Protein AF-J3FZL2-F1 (afdb_monomer_lite)

pLDDT: mean 83.11, std 16.17, range [45.69, 97.81]

Secondary structure (DSSP, 8-state):
-HHHHHHHHHHHHHHHHHHHHHHHHHHHHHHHHHHHHGGGEEEEEETTEEEEEE----------------PPPPPB-TTS-B---GGGS--BSBSB-TTT--BEEEEEEEEE-SSS-EEEEEEEEGGGTT-B-SSSBTEEETT--EEEEETTEEEEE-TT--EEEEEPP-SSS--

Foldseek 3Di:
DPPVVVVVVVVVVVVVVVVVVVVVVVVVVVVVVVVVQQVPFPFDDDPNDTDGDRDDPDPDDDDPDDDDPPPFDAWAALVRDRDDPLVPFDDDPAQAGPVPRWRWDKDFPDWDDDPDIDTWMKIATPSQQVPDQPPHGRIFIQPSWDWDDDPQWIWTQGRSRITTIDGHADPVRHD

Radius of gyration: 35.24 Å; chains: 1; bounding box: 88×49×79 Å

Sequence (175 aa):
MARHGAQLLDVVLGFVKAIFGLVSQFIGYVDRYKTVAARGVAAGLKKGRMQLRWNAKRNTTLKPNEHHDDAPQQAKNPNGDSVDTVERTATHNCPVSMVTGEELLTLTDGRLDGILPFDFTRLYRTSAVELDSGLGFGWSHSLSQRLELDGEQVIWVDHENRRTPFPRPTAARPV

Structure (mmCIF, N/CA/C/O backbone):
data_AF-J3FZL2-F1
#
_entry.id   AF-J3FZL2-F1
#
loop_
_atom_site.group_PDB
_atom_site.id
_atom_site.type_symbol
_atom_site.label_atom_id
_atom_site.label_alt_id
_atom_site.label_comp_id
_atom_site.label_asym_id
_atom_site.label_entity_id
_atom_site.label_seq_id
_atom_site.pdbx_PDB_ins_code
_atom_site.Cartn_x
_atom_site.Cartn_y
_atom_site.Cartn_z
_atom_site.occupancy
_atom_site.B_iso_or_equiv
_atom_site.auth_seq_id
_atom_site.auth_comp_id
_atom_site.auth_asym_id
_atom_site.auth_atom_id
_atom_site.pdbx_PDB_model_num
ATOM 1 N N . MET A 1 1 ? -58.210 -30.591 -61.476 1.00 50.56 1 MET A N 1
ATOM 2 C CA . MET A 1 1 ? -58.431 -29.292 -60.798 1.00 50.56 1 MET A CA 1
ATOM 3 C C . MET A 1 1 ? -58.989 -29.401 -59.367 1.00 50.56 1 MET A C 1
ATOM 5 O O . MET A 1 1 ? -58.622 -28.571 -58.554 1.00 50.56 1 MET A O 1
ATOM 9 N N . ALA A 1 2 ? -59.787 -30.418 -58.998 1.00 59.16 2 ALA A N 1
ATOM 10 C CA . ALA A 1 2 ? -60.431 -30.494 -57.668 1.00 59.16 2 ALA A CA 1
ATOM 11 C C . ALA A 1 2 ? -59.503 -30.799 -56.461 1.00 59.16 2 ALA A C 1
ATOM 13 O O . ALA A 1 2 ? -59.773 -30.363 -55.347 1.00 59.16 2 ALA A O 1
ATOM 14 N N . ARG A 1 3 ? -58.389 -31.520 -56.664 1.00 60.00 3 ARG A N 1
ATOM 15 C CA . ARG A 1 3 ? -57.519 -32.002 -55.568 1.00 60.00 3 ARG A CA 1
ATOM 16 C C . ARG A 1 3 ? -56.652 -30.909 -54.920 1.00 60.00 3 ARG A C 1
ATOM 18 O O . ARG A 1 3 ? -56.407 -30.970 -53.723 1.00 60.00 3 ARG A O 1
ATOM 25 N N . HIS A 1 4 ? -56.248 -29.894 -55.688 1.00 62.00 4 HIS A N 1
ATOM 26 C CA . HIS A 1 4 ? -55.438 -28.774 -55.186 1.00 62.00 4 HIS A CA 1
ATOM 27 C C . HIS A 1 4 ? -56.281 -27.740 -54.414 1.00 62.00 4 HIS A C 1
ATOM 29 O O . HIS A 1 4 ? -55.782 -27.123 -53.480 1.00 62.00 4 HIS A O 1
ATOM 35 N N . GLY A 1 5 ? -57.571 -27.586 -54.749 1.00 67.25 5 GLY A N 1
ATOM 36 C CA . GLY A 1 5 ? -58.483 -26.676 -54.040 1.00 67.25 5 GLY A CA 1
ATOM 37 C C . GLY A 1 5 ? -58.835 -27.150 -52.626 1.00 67.25 5 GLY A C 1
ATOM 38 O O . GLY A 1 5 ? -58.869 -26.346 -51.699 1.00 67.25 5 GLY A O 1
ATOM 39 N N . ALA A 1 6 ? -59.014 -28.462 -52.439 1.00 72.19 6 ALA A N 1
ATOM 40 C CA . ALA A 1 6 ? -59.254 -29.046 -51.118 1.00 72.19 6 ALA A CA 1
ATOM 41 C C . ALA A 1 6 ? -58.038 -28.901 -50.184 1.00 72.19 6 ALA A C 1
ATOM 43 O O . ALA A 1 6 ? -58.201 -28.599 -49.007 1.00 72.19 6 ALA A O 1
ATOM 44 N N . GLN A 1 7 ? -56.819 -29.050 -50.716 1.00 74.62 7 GLN A N 1
ATOM 45 C CA . GLN A 1 7 ? -55.582 -28.871 -49.947 1.00 74.62 7 GLN A CA 1
ATOM 46 C C . GLN A 1 7 ? -55.351 -27.406 -49.548 1.00 74.62 7 GLN A C 1
ATOM 48 O O . GLN A 1 7 ? -54.949 -27.136 -48.422 1.00 74.62 7 GLN A O 1
ATOM 53 N N . LEU A 1 8 ? -55.652 -26.452 -50.436 1.00 80.56 8 LEU A N 1
ATOM 54 C CA . LEU A 1 8 ? -55.554 -25.020 -50.128 1.00 80.56 8 LEU A CA 1
ATOM 55 C C . LEU A 1 8 ? -56.523 -24.594 -49.018 1.00 80.56 8 LEU A C 1
ATOM 57 O O . LEU A 1 8 ? -56.136 -23.842 -48.127 1.00 80.56 8 LEU A O 1
ATOM 61 N N . LEU A 1 9 ? -57.762 -25.091 -49.045 1.00 83.31 9 LEU A N 1
ATOM 62 C CA . LEU A 1 9 ? -58.750 -24.793 -48.006 1.00 83.31 9 LEU A CA 1
ATOM 63 C C . LEU A 1 9 ? -58.338 -25.356 -46.643 1.00 83.31 9 LEU A C 1
ATOM 65 O O . LEU A 1 9 ? -58.471 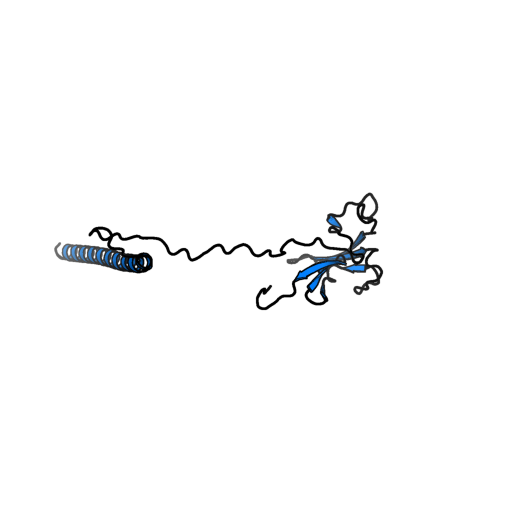-24.656 -45.642 1.00 83.31 9 LEU A O 1
ATOM 69 N N . ASP A 1 10 ? -57.794 -26.572 -46.608 1.00 85.38 10 ASP A N 1
ATOM 70 C CA . ASP A 1 10 ? -57.326 -27.202 -45.370 1.00 85.38 10 ASP A CA 1
ATOM 71 C C . ASP A 1 10 ? -56.142 -26.440 -44.749 1.00 85.38 10 ASP A C 1
ATOM 73 O O . ASP A 1 10 ? -56.129 -26.159 -43.549 1.00 85.38 10 ASP A O 1
ATOM 77 N N . VAL A 1 11 ? -55.198 -25.979 -45.579 1.00 88.06 11 VAL A N 1
ATOM 78 C CA . VAL A 1 11 ? -54.071 -25.140 -45.135 1.00 88.06 11 VAL A CA 1
ATOM 79 C C . VAL A 1 11 ? -54.555 -23.805 -44.562 1.00 88.06 11 VAL A C 1
ATOM 81 O O . VAL A 1 11 ? -54.092 -23.382 -43.500 1.00 88.06 11 VAL A O 1
ATOM 84 N N . VAL A 1 12 ? -55.512 -23.146 -45.222 1.00 89.56 12 VAL A N 1
ATOM 85 C CA . VAL A 1 12 ? -56.071 -21.869 -44.747 1.00 89.56 12 VAL A CA 1
ATOM 86 C C . VAL A 1 12 ? -56.833 -22.055 -43.431 1.00 89.56 12 VAL A C 1
ATOM 88 O O . VAL A 1 12 ? -56.660 -21.263 -42.504 1.00 89.56 12 VAL A O 1
ATOM 91 N N . LEU A 1 13 ? -57.620 -23.125 -43.298 1.00 90.31 13 LEU A N 1
ATOM 92 C CA . LEU A 1 13 ? -58.310 -23.465 -42.049 1.00 90.31 13 LEU A CA 1
ATOM 93 C C . LEU A 1 13 ? -57.329 -23.767 -40.911 1.00 90.31 13 LEU A C 1
ATOM 95 O O . LEU A 1 13 ? -57.524 -23.287 -39.790 1.00 90.31 13 LEU A O 1
ATOM 99 N N . GLY A 1 14 ? -56.252 -24.504 -41.193 1.00 90.62 14 GLY A N 1
ATOM 100 C CA . GLY A 1 14 ? -55.183 -24.775 -40.234 1.00 90.62 14 GLY A CA 1
ATOM 101 C C . GLY A 1 14 ? -54.500 -23.497 -39.743 1.00 90.62 14 GLY A C 1
ATOM 102 O O . GLY A 1 14 ? -54.299 -23.323 -38.540 1.00 90.62 14 GLY A O 1
ATOM 103 N N . PHE A 1 15 ? -54.223 -22.562 -40.653 1.00 91.12 15 PHE A N 1
ATOM 104 C CA . PHE A 1 15 ? -53.617 -21.273 -40.324 1.00 91.12 15 PHE A CA 1
ATOM 105 C C . PHE A 1 15 ? -54.518 -20.404 -39.436 1.00 91.12 15 PHE A C 1
ATOM 107 O O . PHE A 1 15 ? -54.072 -19.898 -38.405 1.00 91.12 15 PHE A O 1
ATOM 114 N N . VAL A 1 16 ? -55.807 -20.282 -39.773 1.00 92.44 16 VAL A N 1
ATOM 115 C CA . VAL A 1 16 ? -56.771 -19.521 -38.956 1.00 92.44 16 VAL A CA 1
ATOM 116 C C . VAL A 1 16 ? -56.900 -20.130 -37.558 1.00 92.44 16 VAL A C 1
ATOM 118 O O . VAL A 1 16 ? -56.914 -19.405 -36.562 1.00 92.44 16 VAL A O 1
ATOM 121 N N . LYS A 1 17 ? -56.920 -21.464 -37.460 1.00 92.00 17 LYS A N 1
ATOM 122 C CA . LYS A 1 17 ? -56.976 -22.174 -36.176 1.00 92.00 17 LYS A CA 1
ATOM 123 C C . LYS A 1 17 ? -55.720 -21.934 -35.331 1.00 92.00 17 LYS A C 1
ATOM 125 O O . LYS A 1 17 ? -55.835 -21.753 -34.119 1.00 92.00 17 LYS A O 1
ATOM 130 N N . ALA A 1 18 ? -54.546 -21.867 -35.960 1.00 92.06 18 ALA A N 1
ATOM 131 C CA . ALA A 1 18 ? -53.291 -21.541 -35.287 1.00 92.06 18 ALA A CA 1
ATOM 132 C C . ALA A 1 18 ? -53.279 -20.099 -34.747 1.00 92.06 18 ALA A C 1
ATOM 134 O O . ALA A 1 18 ? -52.916 -19.889 -33.588 1.00 92.06 18 ALA A O 1
ATOM 135 N N . ILE A 1 19 ? -53.751 -19.120 -35.530 1.00 92.56 19 ILE A N 1
ATOM 136 C CA . ILE A 1 19 ? -53.893 -17.726 -35.071 1.00 92.56 19 ILE A CA 1
ATOM 137 C C . ILE A 1 19 ? -54.827 -17.651 -33.862 1.00 92.56 19 ILE A C 1
ATOM 139 O O . ILE A 1 19 ? -54.492 -17.026 -32.856 1.00 92.56 19 ILE A O 1
ATOM 143 N N . PHE A 1 20 ? -55.982 -18.314 -33.929 1.00 93.25 20 PHE A N 1
ATOM 144 C CA . PHE A 1 20 ? -56.949 -18.298 -32.832 1.00 93.25 20 PHE A CA 1
ATOM 145 C C . PHE A 1 20 ? -56.390 -18.959 -31.561 1.00 93.25 20 PHE A C 1
ATOM 147 O O . PHE A 1 20 ? -56.614 -18.475 -30.448 1.00 93.25 20 PHE A O 1
ATOM 154 N N . GLY A 1 21 ? -55.594 -20.021 -31.718 1.00 93.44 21 GLY A N 1
ATOM 155 C CA . GLY A 1 21 ? -54.849 -20.639 -30.621 1.00 93.44 21 GLY A CA 1
ATOM 156 C C . GLY A 1 21 ? -53.878 -19.661 -29.955 1.00 93.44 21 GLY A C 1
ATOM 157 O O . GLY A 1 21 ? -53.872 -19.523 -28.735 1.00 93.44 21 GLY A O 1
ATOM 158 N N . LEU A 1 22 ? -53.122 -18.904 -30.748 1.00 88.38 22 LEU A N 1
ATOM 159 C CA . LEU A 1 22 ? -52.130 -17.959 -30.235 1.00 88.38 22 LEU A CA 1
ATOM 160 C C . LEU A 1 22 ? -52.781 -16.763 -29.520 1.00 88.38 22 LEU A C 1
ATOM 162 O O . LEU A 1 22 ? -52.351 -16.370 -28.435 1.00 88.38 22 LEU A O 1
ATOM 166 N N . VAL A 1 23 ? -53.877 -16.234 -30.075 1.00 90.12 23 VAL A N 1
ATOM 167 C CA . VAL A 1 23 ? -54.654 -15.148 -29.456 1.00 90.12 23 VAL A CA 1
ATOM 168 C C . VAL A 1 23 ? -55.307 -15.605 -28.150 1.00 90.12 23 VAL A C 1
ATOM 170 O O . VAL A 1 23 ? -55.235 -14.895 -27.149 1.00 90.12 23 VAL A O 1
ATOM 173 N N . SER A 1 24 ? -55.905 -16.797 -28.118 1.00 87.88 24 SER A N 1
ATOM 174 C CA . SER A 1 24 ? -56.523 -17.325 -26.893 1.00 87.88 24 SER A CA 1
ATOM 175 C C . SER A 1 24 ? -55.493 -17.604 -25.792 1.00 87.88 24 SER A C 1
ATOM 177 O O . SER A 1 24 ? -55.738 -17.283 -24.626 1.00 87.88 24 SER A O 1
ATOM 179 N N . GLN A 1 25 ? -54.302 -18.094 -26.152 1.00 86.12 25 GLN A N 1
ATOM 180 C CA . GLN A 1 25 ? -53.195 -18.272 -25.212 1.00 86.12 25 GLN A CA 1
ATOM 181 C C . GLN A 1 25 ? -52.690 -16.927 -24.659 1.00 86.12 25 GLN A C 1
ATOM 183 O O . GLN A 1 25 ? -52.433 -16.813 -23.458 1.00 86.12 25 GLN A O 1
ATOM 188 N N . PHE A 1 26 ? -52.606 -15.893 -25.503 1.00 84.81 26 PHE A N 1
ATOM 189 C CA . PHE A 1 26 ? -52.242 -14.538 -25.085 1.00 84.81 26 PHE A CA 1
ATOM 190 C C . PHE A 1 26 ? -53.287 -13.920 -24.144 1.00 84.81 26 PHE A C 1
ATOM 192 O O . PHE A 1 26 ? -52.929 -13.386 -23.094 1.00 84.81 26 PHE A O 1
ATOM 199 N N . ILE A 1 27 ? -54.581 -14.055 -24.453 1.00 83.62 27 ILE A N 1
ATOM 200 C CA . ILE A 1 27 ? -55.671 -13.578 -23.585 1.00 83.62 27 ILE A CA 1
ATOM 201 C C . ILE A 1 27 ? -55.603 -14.261 -22.210 1.00 83.62 27 ILE A C 1
ATOM 203 O O . ILE A 1 27 ? -55.671 -13.581 -21.185 1.00 83.62 27 ILE A O 1
ATOM 207 N N . GLY A 1 28 ? -55.377 -15.580 -22.169 1.00 82.69 28 GLY A N 1
ATOM 208 C CA . GLY A 1 28 ? -55.193 -16.316 -20.913 1.00 82.69 28 GLY A CA 1
ATOM 209 C C . GLY A 1 28 ? -53.926 -15.924 -20.135 1.00 82.69 28 GLY A C 1
ATOM 210 O O . GLY A 1 28 ? -53.875 -16.045 -18.910 1.00 82.69 28 GLY A O 1
ATOM 211 N N . TYR A 1 29 ? -52.887 -15.432 -20.815 1.00 77.44 29 TYR A N 1
ATOM 212 C CA . TYR A 1 29 ? -51.686 -14.895 -20.171 1.00 77.44 29 TYR A CA 1
ATOM 213 C C . TYR A 1 29 ? -51.935 -13.512 -19.548 1.00 77.44 29 TYR A C 1
ATOM 215 O O . TYR A 1 29 ? -51.560 -13.273 -18.400 1.00 77.44 29 TYR A O 1
ATOM 223 N N . VAL A 1 30 ? -52.633 -12.623 -20.260 1.00 75.44 30 VAL A N 1
ATOM 224 C CA . VAL A 1 30 ? -52.991 -11.283 -19.765 1.00 75.44 30 VAL A CA 1
ATOM 225 C C . VAL A 1 30 ? -53.937 -11.357 -18.559 1.00 75.44 30 VAL A C 1
ATOM 227 O O . VAL A 1 30 ? -53.821 -10.551 -17.633 1.00 75.44 30 VAL A O 1
ATOM 230 N N . ASP A 1 31 ? -54.831 -12.345 -18.505 1.00 74.62 31 ASP A N 1
ATOM 231 C CA . ASP A 1 31 ? -55.746 -12.519 -17.369 1.00 74.62 31 ASP A CA 1
ATOM 232 C C . ASP A 1 31 ? -55.011 -12.871 -16.057 1.00 74.62 31 ASP A C 1
ATOM 234 O O . ASP A 1 31 ? -55.347 -12.378 -14.974 1.00 74.62 31 ASP A O 1
ATOM 238 N N . ARG A 1 32 ? -53.894 -13.609 -16.153 1.00 67.19 32 ARG A N 1
ATOM 239 C CA . ARG A 1 32 ? -52.987 -13.859 -15.017 1.00 67.19 32 ARG A CA 1
ATOM 240 C C . ARG A 1 32 ? -52.280 -12.591 -14.524 1.00 67.19 32 ARG A C 1
ATOM 242 O O . ARG A 1 32 ? -51.987 -12.482 -13.338 1.00 67.19 32 ARG A O 1
ATOM 249 N N . TYR A 1 33 ? -52.060 -11.598 -15.384 1.00 60.06 33 TYR A N 1
ATOM 250 C CA . TYR A 1 33 ? -51.538 -10.295 -14.958 1.00 60.06 33 TYR A CA 1
ATOM 251 C C . TYR A 1 33 ? -52.591 -9.447 -14.233 1.00 60.06 33 TYR A C 1
ATOM 253 O O . TYR A 1 33 ? -52.268 -8.764 -13.256 1.00 60.06 33 TYR A O 1
ATOM 261 N N . LYS A 1 34 ? -53.865 -9.522 -14.647 1.00 61.81 34 LYS A N 1
ATOM 262 C CA . LYS A 1 34 ? -54.962 -8.812 -13.968 1.00 61.81 34 LYS A CA 1
ATOM 263 C C . LYS A 1 34 ? -55.134 -9.267 -12.519 1.00 61.81 34 LYS A C 1
ATOM 265 O O . LYS A 1 34 ? -55.344 -8.428 -11.648 1.00 61.81 34 LYS A O 1
ATOM 270 N N . THR A 1 35 ? -54.992 -10.563 -12.237 1.00 58.25 35 THR A N 1
ATOM 271 C CA . THR A 1 35 ? -55.100 -11.099 -10.866 1.00 58.25 35 THR A CA 1
ATOM 272 C C . THR A 1 35 ? -53.954 -10.653 -9.954 1.00 58.25 35 THR A C 1
ATOM 274 O O . THR A 1 35 ? -54.185 -10.372 -8.778 1.00 58.25 35 THR A O 1
ATOM 277 N N . VAL A 1 36 ? -52.734 -10.502 -10.480 1.00 56.62 36 VAL A N 1
ATOM 278 C CA . VAL A 1 36 ? -51.587 -9.979 -9.712 1.00 56.62 36 VAL A CA 1
ATOM 279 C C . VAL A 1 36 ? -51.766 -8.499 -9.382 1.00 56.62 36 VAL A C 1
ATOM 281 O O . VAL A 1 36 ? -51.461 -8.074 -8.268 1.00 56.62 36 VAL A O 1
ATOM 284 N N . ALA A 1 37 ? -52.318 -7.720 -10.305 1.00 52.25 37 ALA A N 1
ATOM 285 C CA . ALA A 1 37 ? -52.498 -6.292 -10.101 1.00 52.25 37 ALA A CA 1
ATOM 286 C C . ALA A 1 37 ? -53.817 -5.931 -9.364 1.00 52.25 37 ALA A C 1
ATOM 288 O O . ALA A 1 37 ? -53.901 -4.886 -8.720 1.00 52.25 37 ALA A O 1
ATOM 289 N N . ALA A 1 38 ? -54.782 -6.858 -9.291 1.00 50.34 38 ALA A N 1
ATOM 290 C CA . ALA A 1 38 ? -55.970 -6.761 -8.434 1.00 50.34 38 ALA A CA 1
ATOM 291 C C . ALA A 1 38 ? -55.688 -6.966 -6.928 1.00 50.34 38 ALA A C 1
ATOM 293 O O . ALA A 1 38 ? -56.534 -6.639 -6.095 1.00 50.34 38 ALA A O 1
ATOM 294 N N . ARG A 1 39 ? -54.498 -7.446 -6.533 1.00 50.28 39 ARG A N 1
ATOM 295 C CA . ARG A 1 39 ? -54.120 -7.600 -5.109 1.00 50.28 39 ARG A CA 1
ATOM 296 C C . ARG A 1 39 ? -53.956 -6.268 -4.350 1.00 50.28 39 ARG A C 1
ATOM 298 O O . ARG A 1 39 ? -53.723 -6.294 -3.145 1.00 50.28 39 ARG A O 1
ATOM 305 N N . GLY A 1 40 ? -54.086 -5.122 -5.028 1.00 46.97 40 GLY A N 1
ATOM 306 C CA . GLY A 1 40 ? -54.145 -3.777 -4.434 1.00 46.97 40 GLY A CA 1
ATOM 307 C C . GLY A 1 40 ? -55.557 -3.181 -4.309 1.00 46.97 40 GLY A C 1
ATOM 308 O O . GLY A 1 40 ? -55.679 -2.008 -3.959 1.00 46.97 40 GLY A O 1
ATOM 309 N N . VAL A 1 41 ? -56.620 -3.937 -4.614 1.00 45.69 41 VAL A N 1
ATOM 310 C CA . VAL A 1 41 ? -58.001 -3.430 -4.582 1.00 45.69 41 VAL A CA 1
ATOM 311 C C . VAL A 1 41 ? -58.508 -3.349 -3.141 1.00 45.69 41 VAL A C 1
ATOM 313 O O . VAL A 1 41 ? -58.993 -4.322 -2.573 1.00 45.69 41 VAL A O 1
ATOM 316 N N . ALA A 1 42 ? -58.463 -2.153 -2.560 1.00 51.47 42 ALA A N 1
ATOM 317 C CA . ALA A 1 42 ? -59.357 -1.807 -1.461 1.00 51.47 42 ALA A CA 1
ATOM 318 C C . ALA A 1 42 ? -60.711 -1.407 -2.068 1.00 51.47 42 ALA A C 1
ATOM 320 O O . ALA A 1 42 ? -60.870 -0.291 -2.568 1.00 51.47 42 ALA A O 1
ATOM 321 N N . ALA A 1 43 ? -61.677 -2.326 -2.081 1.00 48.75 43 ALA A N 1
ATOM 322 C CA . ALA A 1 43 ? -63.046 -2.016 -2.478 1.00 48.75 43 ALA A CA 1
ATOM 323 C C . ALA A 1 43 ? -63.740 -1.273 -1.327 1.00 48.75 43 ALA A C 1
ATOM 325 O O . ALA A 1 43 ? -64.164 -1.874 -0.345 1.00 48.75 43 ALA A O 1
ATOM 326 N N . GLY A 1 44 ? -63.828 0.052 -1.431 1.00 57.78 44 GLY A N 1
ATOM 327 C CA . GLY A 1 44 ? -64.640 0.873 -0.535 1.00 57.78 44 GLY A CA 1
ATOM 328 C C . GLY A 1 44 ? -65.950 1.266 -1.213 1.00 57.78 44 GLY A C 1
ATOM 329 O O . GLY A 1 44 ? -65.937 1.847 -2.301 1.00 57.78 44 GLY A O 1
ATOM 330 N N . LEU A 1 45 ? -67.090 0.991 -0.577 1.00 53.06 45 LEU A N 1
ATOM 331 C CA . LEU A 1 45 ? -68.383 1.545 -0.985 1.00 53.06 45 LEU A CA 1
ATOM 332 C C . LEU A 1 45 ? -68.503 2.971 -0.437 1.00 53.06 45 LEU A C 1
ATOM 334 O O . LEU A 1 45 ? -68.696 3.169 0.760 1.00 53.06 45 LEU A O 1
ATOM 338 N N . LYS A 1 46 ? -68.403 3.983 -1.307 1.00 51.41 46 LYS A N 1
ATOM 339 C CA . LYS A 1 46 ? -68.636 5.387 -0.935 1.00 51.41 46 LYS A CA 1
ATOM 340 C C . LYS A 1 46 ? -69.809 5.928 -1.751 1.00 51.41 46 LYS A C 1
ATOM 342 O O . LYS A 1 46 ? -69.714 6.050 -2.9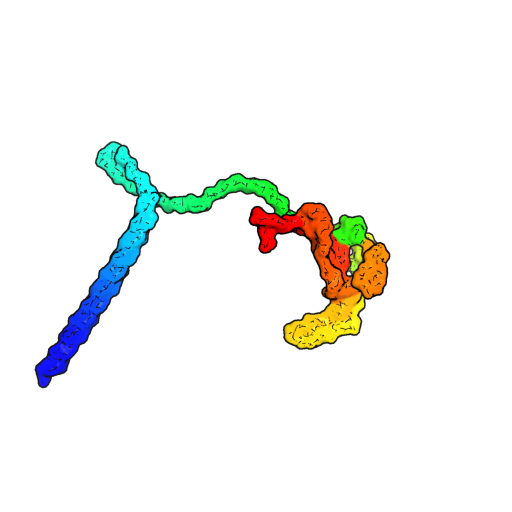68 1.00 51.41 46 LYS A O 1
ATOM 347 N N . LYS A 1 47 ? -70.926 6.236 -1.076 1.00 58.16 47 LYS A N 1
ATOM 348 C CA . LYS A 1 47 ? -72.176 6.754 -1.678 1.00 58.16 47 LYS A CA 1
ATOM 349 C C . LYS A 1 47 ? -72.701 5.905 -2.853 1.00 58.16 47 LYS A C 1
ATOM 351 O O . LYS A 1 47 ? -72.952 6.423 -3.937 1.00 58.16 47 LYS A O 1
ATOM 356 N N . GLY A 1 48 ? -72.827 4.592 -2.649 1.00 64.44 48 GLY A N 1
ATOM 357 C CA . GLY A 1 48 ? -73.490 3.685 -3.600 1.00 64.44 48 GLY A CA 1
ATOM 358 C C . GLY A 1 48 ? -72.746 3.418 -4.914 1.00 64.44 48 GLY A C 1
ATOM 359 O O . GLY A 1 48 ? -73.259 2.693 -5.758 1.00 64.44 48 GLY A O 1
ATOM 360 N N . ARG A 1 49 ? -71.535 3.962 -5.102 1.00 53.62 49 ARG A N 1
ATOM 361 C CA . ARG A 1 49 ? -70.670 3.661 -6.251 1.00 53.62 49 ARG A CA 1
ATOM 362 C C . ARG A 1 49 ? -69.429 2.912 -5.776 1.00 53.62 49 ARG A C 1
ATOM 364 O O . ARG A 1 49 ? -68.719 3.378 -4.885 1.00 53.62 49 ARG A O 1
ATOM 371 N N . MET A 1 50 ? -69.183 1.745 -6.367 1.00 58.28 50 MET A N 1
ATOM 372 C CA . MET A 1 50 ? -67.995 0.936 -6.101 1.00 58.28 50 MET A CA 1
ATOM 373 C C . MET A 1 50 ? -66.765 1.653 -6.667 1.00 58.28 50 MET A C 1
ATOM 375 O O . MET A 1 50 ? -66.647 1.817 -7.879 1.00 58.28 50 MET A O 1
ATOM 379 N N . GLN A 1 51 ? -65.863 2.113 -5.798 1.00 55.62 51 GLN A N 1
ATOM 380 C CA . GLN A 1 51 ? -64.601 2.718 -6.223 1.00 55.62 51 GLN A CA 1
ATOM 381 C C . GLN A 1 51 ? -63.493 1.667 -6.167 1.00 55.62 51 GLN A C 1
ATOM 383 O O . GLN A 1 51 ? -63.087 1.237 -5.089 1.00 55.62 51 GLN A O 1
ATOM 388 N N . LEU A 1 52 ? -62.999 1.260 -7.335 1.00 58.62 52 LEU A N 1
ATOM 389 C CA . LEU A 1 52 ? -61.829 0.395 -7.457 1.00 58.62 52 LEU A CA 1
ATOM 390 C C . LEU A 1 52 ? -60.582 1.282 -7.515 1.00 58.62 52 LEU A C 1
ATOM 392 O O . LEU A 1 52 ? -60.380 2.006 -8.487 1.00 58.62 52 LEU A O 1
ATOM 396 N N . ARG A 1 53 ? -59.746 1.246 -6.472 1.00 56.38 53 ARG A N 1
ATOM 397 C CA . ARG A 1 53 ? -58.422 1.884 -6.493 1.00 56.38 53 ARG A CA 1
ATOM 398 C C . ARG A 1 53 ? -57.361 0.848 -6.840 1.00 56.38 53 ARG A C 1
ATOM 400 O O . ARG A 1 53 ? -57.129 -0.077 -6.073 1.00 56.38 53 ARG A O 1
ATOM 407 N N . TRP A 1 54 ? -56.726 1.027 -7.993 1.00 56.66 54 TRP A N 1
ATOM 408 C CA . TRP A 1 54 ? -55.587 0.236 -8.452 1.00 56.66 54 TRP A CA 1
ATOM 409 C C . TRP A 1 54 ? -54.288 0.954 -8.086 1.00 56.66 54 TRP A C 1
ATOM 411 O O . TRP A 1 54 ? -53.733 1.698 -8.888 1.00 56.66 54 TRP A O 1
ATOM 421 N N . ASN A 1 55 ? -53.819 0.762 -6.853 1.00 58.84 55 ASN A N 1
ATOM 422 C CA . ASN A 1 55 ? -52.499 1.238 -6.445 1.00 58.84 55 ASN A CA 1
ATOM 423 C C . ASN A 1 55 ? -51.518 0.061 -6.433 1.00 58.84 55 ASN A C 1
ATOM 425 O O . ASN A 1 55 ? -51.796 -0.977 -5.833 1.00 58.84 55 ASN A O 1
ATOM 429 N N . ALA A 1 56 ? -50.357 0.231 -7.068 1.00 59.78 56 ALA A N 1
ATOM 430 C CA . ALA A 1 56 ? -49.269 -0.737 -6.993 1.00 59.78 56 ALA A CA 1
ATOM 431 C C . ALA A 1 56 ? -48.751 -0.840 -5.547 1.00 59.78 56 ALA A C 1
ATOM 433 O O . ALA A 1 56 ? -48.517 0.176 -4.886 1.00 59.78 56 ALA A O 1
ATOM 434 N N . LYS A 1 57 ? -48.559 -2.068 -5.048 1.00 59.91 57 LYS A N 1
ATOM 435 C CA . LYS A 1 57 ? -47.953 -2.310 -3.734 1.00 59.91 57 LYS A CA 1
ATOM 436 C C . LYS A 1 57 ? -46.500 -1.829 -3.777 1.00 59.91 57 LYS A C 1
ATOM 438 O O . LYS A 1 57 ? -45.677 -2.405 -4.484 1.00 59.91 57 LYS A O 1
ATOM 443 N N . ARG A 1 58 ? -46.184 -0.760 -3.041 1.00 61.19 58 ARG A N 1
ATOM 444 C CA . ARG A 1 58 ? -44.798 -0.313 -2.856 1.00 61.19 58 ARG A CA 1
ATOM 445 C C . ARG A 1 58 ? -44.102 -1.324 -1.944 1.00 61.19 58 ARG A C 1
ATOM 447 O O . ARG A 1 58 ? -44.395 -1.377 -0.756 1.00 61.19 58 ARG A O 1
ATOM 454 N N . ASN A 1 59 ? -43.237 -2.159 -2.517 1.00 66.62 59 ASN A N 1
ATOM 455 C CA . ASN A 1 59 ? -42.443 -3.147 -1.772 1.00 66.62 59 ASN A CA 1
ATOM 456 C C . ASN A 1 59 ? -41.217 -2.528 -1.083 1.00 66.62 59 ASN A C 1
ATOM 458 O O . ASN A 1 59 ? -40.519 -3.207 -0.339 1.00 66.62 59 ASN A O 1
ATOM 462 N N . THR A 1 60 ? -40.958 -1.248 -1.328 1.00 54.00 60 THR A N 1
ATOM 463 C CA . THR A 1 60 ? -39.856 -0.492 -0.747 1.00 54.00 60 THR A CA 1
ATOM 464 C C . THR A 1 60 ? -40.425 0.673 0.050 1.00 54.00 60 THR A C 1
ATOM 466 O O . THR A 1 60 ? -40.958 1.639 -0.496 1.00 54.00 60 THR A O 1
ATOM 469 N N . THR A 1 61 ? -40.332 0.559 1.371 1.00 61.09 61 TH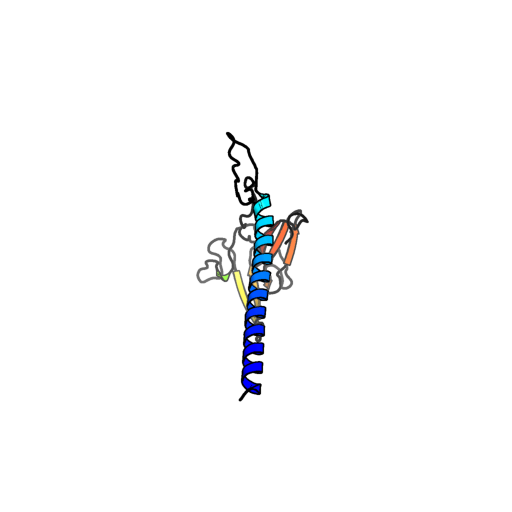R A N 1
ATOM 470 C CA . THR A 1 61 ? -40.526 1.680 2.289 1.00 61.09 61 THR A CA 1
ATOM 471 C C . THR A 1 61 ? -39.136 2.182 2.637 1.00 61.09 61 THR A C 1
ATOM 473 O O . THR A 1 61 ? -38.336 1.415 3.171 1.00 61.09 61 THR A O 1
ATOM 476 N N . LEU A 1 62 ? -38.830 3.439 2.311 1.00 63.09 62 LEU A N 1
ATOM 477 C CA . LEU A 1 62 ? -37.603 4.082 2.773 1.00 63.09 62 LEU A CA 1
ATOM 478 C C . LEU A 1 62 ? -37.682 4.147 4.300 1.00 63.09 62 LEU A C 1
ATOM 480 O O . LEU A 1 62 ? -38.492 4.894 4.851 1.00 63.09 62 LEU A O 1
ATOM 484 N N . LYS A 1 63 ? -36.912 3.296 4.979 1.00 72.06 63 LYS A N 1
ATOM 485 C CA . LYS A 1 63 ? -36.679 3.455 6.411 1.00 72.06 63 LYS A CA 1
ATOM 486 C C . LYS A 1 63 ? -35.796 4.695 6.609 1.00 72.06 63 LYS A C 1
ATOM 488 O O . LYS A 1 63 ? -35.039 5.029 5.695 1.00 72.06 63 LYS A O 1
ATOM 493 N N . PRO A 1 64 ? -35.901 5.392 7.753 1.00 65.94 64 PRO A N 1
ATOM 494 C CA . PRO A 1 64 ? -34.926 6.413 8.116 1.00 65.94 64 PRO A CA 1
ATOM 495 C C . PRO A 1 64 ? -33.523 5.833 7.936 1.00 65.94 64 PRO A C 1
ATOM 497 O O . PRO A 1 64 ? -33.279 4.708 8.369 1.00 65.94 64 PRO A O 1
ATOM 500 N N . ASN A 1 65 ? -32.655 6.560 7.234 1.00 60.81 65 ASN A N 1
ATOM 501 C CA . ASN A 1 65 ? -31.270 6.158 7.032 1.00 60.81 65 ASN A CA 1
ATOM 502 C C . ASN A 1 65 ? -30.616 6.080 8.418 1.00 60.81 65 ASN A C 1
ATOM 504 O O . ASN A 1 65 ? -30.402 7.119 9.044 1.00 60.81 65 ASN A O 1
ATOM 508 N N . GLU A 1 66 ? -30.385 4.873 8.938 1.00 63.41 66 GLU A N 1
ATOM 509 C CA . GLU A 1 66 ? -29.500 4.711 10.088 1.00 63.41 66 GLU A CA 1
ATOM 510 C C . GLU A 1 66 ? -28.123 5.227 9.669 1.00 63.41 66 GLU A C 1
ATOM 512 O O . GLU A 1 66 ? -27.707 5.065 8.518 1.00 63.41 66 GLU A O 1
ATOM 517 N N . HIS A 1 67 ? -27.440 5.931 10.570 1.00 61.75 67 HIS A N 1
ATOM 518 C CA . HIS A 1 67 ? -26.094 6.400 10.284 1.00 61.75 67 HIS A CA 1
ATOM 519 C C . HIS A 1 67 ? -25.191 5.174 10.154 1.00 61.75 67 HIS A C 1
ATOM 521 O O . HIS A 1 67 ? -24.811 4.552 11.141 1.00 61.75 67 HIS A O 1
ATOM 527 N N . HIS A 1 68 ? -24.882 4.815 8.915 1.00 60.91 68 HIS A N 1
ATOM 528 C CA . HIS A 1 68 ? -23.840 3.859 8.606 1.00 60.91 68 HIS A CA 1
ATOM 529 C C . HIS A 1 68 ? -22.561 4.656 8.377 1.00 60.91 68 HIS A C 1
ATOM 531 O O . HIS A 1 68 ? -22.486 5.455 7.441 1.00 60.91 68 HIS A O 1
ATOM 537 N N . ASP A 1 69 ? -21.582 4.484 9.262 1.00 57.34 69 ASP A N 1
ATOM 538 C CA . ASP A 1 69 ? -20.213 4.921 9.010 1.00 57.34 69 ASP A CA 1
ATOM 539 C C . ASP A 1 69 ? -19.657 4.069 7.868 1.00 57.34 69 ASP A C 1
ATOM 541 O O . ASP A 1 69 ? -19.171 2.955 8.059 1.00 57.34 69 ASP A O 1
ATOM 545 N N . ASP A 1 70 ? -19.827 4.579 6.653 1.00 59.16 70 ASP A N 1
ATOM 546 C CA . ASP A 1 70 ? -19.298 4.000 5.416 1.00 59.16 70 ASP A CA 1
ATOM 547 C C . ASP A 1 70 ? -18.387 5.009 4.700 1.00 59.16 70 ASP A C 1
ATOM 549 O O . ASP A 1 70 ? -18.225 4.998 3.481 1.00 59.16 70 ASP A O 1
ATOM 553 N N . ALA A 1 71 ? -17.807 5.940 5.466 1.00 59.72 71 ALA A N 1
ATOM 554 C CA . ALA A 1 71 ? -16.794 6.842 4.951 1.00 59.72 71 ALA A CA 1
ATOM 555 C C . ALA A 1 71 ? -15.463 6.078 4.855 1.00 59.72 71 ALA A C 1
ATOM 557 O O . ALA A 1 71 ? -14.975 5.593 5.882 1.00 59.72 71 ALA A O 1
ATOM 558 N N . PRO A 1 72 ? -14.855 5.959 3.660 1.00 67.38 72 PRO A N 1
ATOM 559 C CA . PRO A 1 72 ? -13.561 5.309 3.529 1.00 67.38 72 PRO A CA 1
ATOM 560 C C . PRO A 1 72 ? -12.529 6.096 4.337 1.00 67.38 72 PRO A C 1
ATOM 562 O O . PRO A 1 72 ? -12.293 7.279 4.083 1.00 67.38 72 PRO A O 1
ATOM 565 N N . GLN A 1 73 ? -11.917 5.445 5.325 1.00 80.62 73 GLN A N 1
ATOM 566 C CA . GLN A 1 73 ? -10.777 6.026 6.018 1.00 80.62 73 GLN A CA 1
ATOM 567 C C . GLN A 1 73 ? -9.557 5.965 5.101 1.00 80.62 73 GLN A C 1
ATOM 569 O O . GLN A 1 73 ? -9.275 4.937 4.483 1.00 80.62 73 GLN A O 1
ATOM 574 N N . GLN A 1 74 ? -8.834 7.080 5.009 1.00 89.62 74 GLN A N 1
ATOM 575 C CA . GLN A 1 74 ? -7.583 7.126 4.265 1.00 89.62 74 GLN A CA 1
ATOM 576 C C . GLN A 1 74 ? -6.574 6.140 4.867 1.00 89.62 74 GLN A C 1
ATOM 578 O O . GLN A 1 74 ? -6.503 5.977 6.087 1.00 89.62 74 GLN A O 1
ATOM 583 N N . ALA A 1 75 ? -5.787 5.499 4.001 1.00 94.19 75 ALA A N 1
ATOM 584 C CA . ALA A 1 75 ? -4.719 4.611 4.427 1.00 94.19 75 ALA A CA 1
ATOM 585 C C . ALA A 1 75 ? -3.657 5.373 5.233 1.00 94.19 75 ALA A C 1
ATOM 587 O O . ALA A 1 75 ? -3.336 6.529 4.938 1.00 94.19 75 ALA A O 1
ATOM 588 N N . LYS A 1 76 ? -3.104 4.710 6.247 1.00 96.75 76 LYS A N 1
ATOM 589 C CA . LYS A 1 76 ? -2.105 5.290 7.145 1.00 96.75 76 LYS A CA 1
ATOM 590 C C . LYS A 1 76 ? -0.770 4.573 7.051 1.00 96.75 76 LYS A C 1
ATOM 592 O O . LYS A 1 76 ? -0.737 3.369 6.811 1.00 96.75 76 LYS A O 1
ATOM 597 N N . ASN A 1 77 ? 0.325 5.289 7.263 1.00 96.38 77 ASN A N 1
ATOM 598 C CA . ASN A 1 77 ? 1.631 4.665 7.458 1.00 96.38 77 ASN A CA 1
ATOM 599 C C . ASN A 1 77 ? 1.697 3.999 8.858 1.00 96.38 77 ASN A C 1
ATOM 601 O O . ASN A 1 77 ? 0.794 4.190 9.682 1.00 96.38 77 ASN A O 1
ATOM 605 N N . PRO A 1 78 ? 2.743 3.215 9.169 1.00 95.25 78 PRO A N 1
ATOM 606 C CA . PRO A 1 78 ? 2.918 2.637 10.502 1.00 95.25 78 PRO A CA 1
ATOM 607 C C . PRO A 1 78 ? 3.014 3.658 11.652 1.00 95.25 78 PRO A C 1
ATOM 609 O O . PRO A 1 78 ? 2.635 3.315 12.768 1.00 95.25 78 PRO A O 1
ATOM 612 N N . ASN A 1 79 ? 3.418 4.906 11.384 1.00 95.50 79 ASN A N 1
ATOM 613 C CA . ASN A 1 79 ? 3.417 5.999 12.370 1.00 95.50 79 ASN A CA 1
ATOM 614 C C . ASN A 1 79 ? 2.010 6.576 12.640 1.00 95.50 79 ASN A C 1
ATOM 616 O O . ASN A 1 79 ? 1.828 7.345 13.581 1.00 95.50 79 ASN A O 1
ATOM 620 N N . GLY A 1 80 ? 1.004 6.198 11.844 1.00 94.88 80 GLY A N 1
ATOM 621 C CA . GLY A 1 80 ? -0.381 6.648 11.979 1.00 94.88 80 GLY A CA 1
ATOM 622 C C . GLY A 1 80 ? -0.750 7.886 11.152 1.00 94.88 80 GLY A C 1
ATOM 623 O O . GLY A 1 80 ? -1.903 8.329 11.233 1.00 94.88 80 GLY A O 1
ATOM 624 N N . ASP A 1 81 ? 0.170 8.409 10.339 1.00 96.12 81 ASP A N 1
ATOM 625 C CA . ASP A 1 81 ? -0.085 9.537 9.442 1.00 96.12 81 ASP A CA 1
ATOM 626 C C . ASP A 1 81 ? -0.851 9.081 8.201 1.00 96.12 81 ASP A C 1
ATOM 628 O O . ASP A 1 81 ? -0.582 8.017 7.638 1.00 96.12 81 ASP A O 1
ATOM 632 N N . SER A 1 82 ? -1.787 9.907 7.740 1.00 95.31 82 SER A N 1
ATOM 633 C CA . SER A 1 82 ? -2.476 9.691 6.468 1.00 95.31 82 SER A CA 1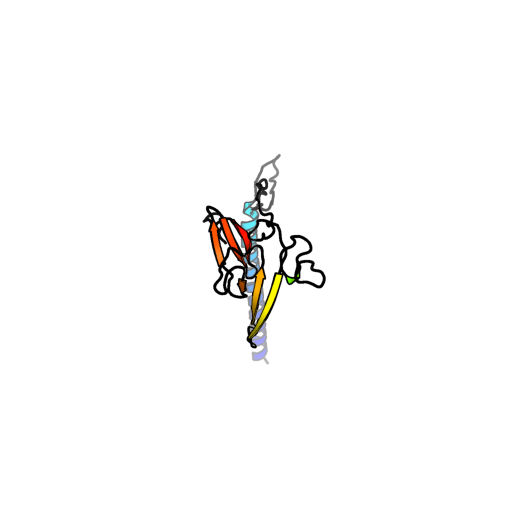
ATOM 634 C C . SER A 1 82 ? -1.503 9.829 5.298 1.00 95.31 82 SER A C 1
ATOM 636 O O . SER A 1 82 ? -0.832 10.852 5.164 1.00 95.31 82 SER A O 1
ATOM 638 N N . VAL A 1 83 ? -1.459 8.824 4.423 1.00 96.19 83 VAL A N 1
ATOM 639 C CA . VAL A 1 83 ? -0.530 8.780 3.285 1.00 96.19 83 VAL A CA 1
ATOM 640 C C . VAL A 1 83 ? -1.222 8.331 2.002 1.00 96.19 83 VAL A C 1
ATOM 642 O O . VAL A 1 83 ? -2.246 7.646 2.025 1.00 96.19 83 VAL A O 1
ATOM 645 N N . ASP A 1 84 ? -0.659 8.739 0.870 1.00 95.06 84 ASP A N 1
ATOM 646 C CA . ASP A 1 84 ? -1.028 8.266 -0.467 1.00 95.06 84 ASP A CA 1
ATOM 647 C C . ASP A 1 84 ? -0.102 7.116 -0.913 1.00 95.06 84 ASP A C 1
ATOM 649 O O . ASP A 1 84 ? 0.781 6.700 -0.159 1.00 95.06 84 ASP A O 1
ATOM 653 N N . THR A 1 85 ? -0.331 6.539 -2.103 1.00 95.00 85 THR A N 1
ATOM 654 C CA . THR A 1 85 ? 0.627 5.572 -2.684 1.00 95.00 85 THR A CA 1
ATOM 655 C C . THR A 1 85 ? 1.945 6.272 -2.969 1.00 95.00 85 THR A C 1
ATOM 657 O O . THR A 1 85 ? 1.958 7.490 -3.174 1.00 95.00 85 THR A O 1
ATOM 660 N N . VAL A 1 86 ? 3.042 5.528 -3.081 1.00 94.94 86 VAL A N 1
ATOM 661 C CA . VAL A 1 86 ? 4.326 6.100 -3.515 1.00 94.94 86 VAL A CA 1
ATOM 662 C C . VAL A 1 86 ? 4.172 6.827 -4.855 1.00 94.94 86 VAL A C 1
ATOM 664 O O . VAL A 1 86 ? 4.626 7.959 -4.985 1.00 94.94 86 VAL A O 1
ATOM 667 N N . GLU A 1 87 ? 3.436 6.244 -5.808 1.00 94.44 87 GLU A N 1
ATOM 668 C CA . GLU A 1 87 ? 3.168 6.853 -7.122 1.00 94.44 87 GLU A CA 1
ATOM 669 C C . GLU A 1 87 ? 2.443 8.207 -7.051 1.00 94.44 87 GLU A C 1
ATOM 671 O O . GLU A 1 87 ? 2.623 9.062 -7.917 1.00 94.44 87 GLU A O 1
ATOM 676 N N . ARG A 1 88 ? 1.590 8.399 -6.039 1.00 95.25 88 ARG A N 1
ATOM 677 C CA . ARG A 1 88 ? 0.782 9.617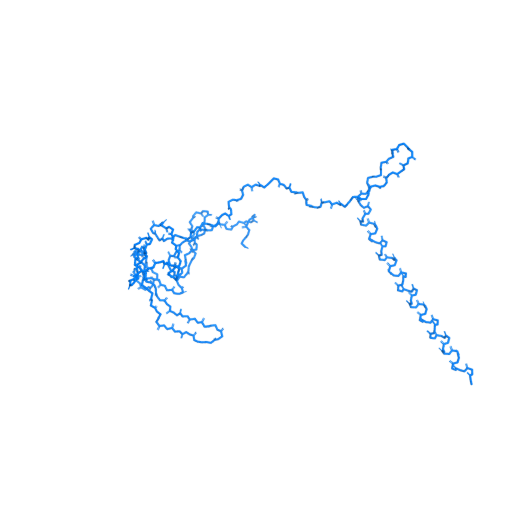 -5.859 1.00 95.25 88 ARG A CA 1
ATOM 678 C C . ARG A 1 88 ? 1.382 10.580 -4.843 1.00 95.25 88 ARG A C 1
ATOM 680 O O . ARG A 1 88 ? 0.905 11.706 -4.716 1.00 95.25 88 ARG A O 1
ATOM 687 N N . THR A 1 89 ? 2.403 10.152 -4.110 1.00 95.88 89 THR A N 1
ATOM 688 C CA . THR A 1 89 ? 3.037 10.971 -3.086 1.00 95.88 89 THR A CA 1
ATOM 689 C C . THR A 1 89 ? 3.899 12.032 -3.756 1.00 95.88 89 THR A C 1
ATOM 691 O O . THR A 1 89 ? 4.783 11.732 -4.555 1.00 95.88 89 THR A O 1
ATOM 694 N N . ALA A 1 90 ? 3.657 13.298 -3.415 1.00 95.88 90 ALA A N 1
ATOM 695 C CA . ALA A 1 90 ? 4.489 14.393 -3.889 1.00 95.88 90 ALA A CA 1
ATOM 696 C C . ALA A 1 90 ? 5.910 14.259 -3.319 1.00 95.88 90 ALA A C 1
ATOM 698 O O . ALA A 1 90 ? 6.097 14.228 -2.102 1.00 95.88 90 ALA A O 1
ATOM 699 N N . THR A 1 91 ? 6.901 14.216 -4.206 1.00 95.38 91 THR A N 1
ATOM 700 C CA . THR A 1 91 ? 8.334 14.198 -3.885 1.00 95.38 91 THR A CA 1
ATOM 701 C C . THR A 1 91 ? 9.061 15.286 -4.681 1.00 95.38 91 THR A C 1
ATOM 703 O O . THR A 1 91 ? 8.496 15.862 -5.615 1.00 95.38 91 THR A O 1
ATOM 706 N N . HIS A 1 92 ? 10.303 15.613 -4.312 1.00 93.38 92 HIS A N 1
ATOM 707 C CA . HIS A 1 92 ? 11.095 16.620 -5.025 1.00 93.38 92 HIS A CA 1
ATOM 708 C C . HIS A 1 92 ? 12.570 16.212 -5.136 1.00 93.38 92 HIS A C 1
ATOM 710 O O . HIS A 1 92 ? 13.343 16.400 -4.197 1.00 93.38 92 HIS A O 1
ATOM 716 N N . ASN A 1 93 ? 12.967 15.691 -6.303 1.00 92.38 93 ASN A N 1
ATOM 717 C CA . ASN A 1 93 ? 14.320 15.225 -6.679 1.00 92.38 93 ASN A CA 1
ATOM 718 C C . ASN A 1 93 ? 14.928 14.092 -5.828 1.00 92.38 93 ASN A C 1
ATOM 720 O O . ASN A 1 93 ? 15.835 13.410 -6.292 1.00 92.38 93 ASN A O 1
ATOM 724 N N . CYS A 1 94 ? 14.421 13.871 -4.621 1.00 93.88 94 CYS A N 1
ATOM 725 C CA . CYS A 1 94 ? 14.754 12.769 -3.731 1.00 93.88 94 CYS A CA 1
ATOM 726 C C . CYS A 1 94 ? 13.474 11.986 -3.411 1.00 93.88 94 CYS A C 1
ATOM 728 O O . CYS A 1 94 ? 12.389 12.579 -3.439 1.00 93.88 94 CYS A O 1
ATOM 730 N N . PRO A 1 95 ? 13.574 10.691 -3.064 1.00 95.44 95 PRO A N 1
ATOM 731 C CA . PRO A 1 95 ? 12.428 9.859 -2.709 1.00 95.44 95 PRO A CA 1
ATOM 732 C C . PRO A 1 95 ? 11.932 10.190 -1.293 1.00 95.44 95 PRO A C 1
ATOM 734 O O . PRO A 1 95 ? 11.897 9.331 -0.427 1.00 95.44 95 PRO A O 1
ATOM 737 N N . VAL A 1 96 ? 11.596 11.453 -1.031 1.00 96.88 96 VAL A N 1
ATOM 738 C CA . VAL A 1 96 ? 11.121 11.942 0.266 1.00 96.88 96 VAL A CA 1
ATOM 739 C C . VAL A 1 96 ? 9.736 12.542 0.076 1.00 96.88 96 VAL A C 1
ATOM 741 O O . VAL A 1 96 ? 9.544 13.424 -0.763 1.00 96.88 96 VAL A O 1
ATOM 744 N N . SER A 1 97 ? 8.777 12.065 0.863 1.00 96.25 97 SER A N 1
ATOM 745 C CA . SER A 1 97 ? 7.418 12.594 0.923 1.00 96.25 97 SER A CA 1
ATOM 746 C C . SER A 1 97 ? 7.440 14.054 1.371 1.00 96.25 97 SER A C 1
ATOM 748 O O . SER A 1 97 ? 7.850 14.364 2.487 1.00 96.25 97 SER A O 1
ATOM 750 N N . MET A 1 98 ? 6.932 14.956 0.532 1.00 96.69 98 MET A N 1
ATOM 751 C CA . MET A 1 98 ? 6.783 16.378 0.867 1.00 96.69 98 MET A CA 1
ATOM 752 C C . MET A 1 98 ? 5.669 16.636 1.894 1.00 96.69 98 MET A C 1
ATOM 754 O O . MET A 1 98 ? 5.530 17.760 2.371 1.00 96.69 98 MET A O 1
ATOM 758 N N . VAL A 1 99 ? 4.864 15.616 2.216 1.00 94.12 99 VAL A N 1
ATOM 759 C CA . VAL A 1 99 ? 3.765 15.702 3.187 1.00 94.12 99 VAL A CA 1
ATOM 760 C C . VAL A 1 99 ? 4.213 15.210 4.562 1.00 94.12 99 VAL A C 1
ATOM 762 O O . VAL A 1 99 ? 4.008 15.902 5.553 1.00 94.12 99 VAL A O 1
ATOM 765 N N . THR A 1 100 ? 4.836 14.030 4.623 1.00 95.44 100 THR A N 1
ATOM 766 C CA . THR A 1 100 ? 5.180 13.347 5.885 1.00 95.44 100 THR A CA 1
ATOM 767 C C . THR A 1 100 ? 6.671 13.367 6.215 1.00 95.44 100 THR A C 1
ATOM 769 O O . THR A 1 100 ? 7.046 13.079 7.346 1.00 95.44 100 THR A O 1
ATOM 772 N N . GLY A 1 101 ? 7.543 13.692 5.257 1.00 95.94 101 GLY A N 1
ATOM 773 C CA . GLY A 1 101 ? 8.998 13.616 5.429 1.00 95.94 101 GLY A CA 1
ATOM 774 C C . GLY A 1 101 ? 9.569 12.194 5.396 1.00 95.94 101 GLY A C 1
ATOM 775 O O . GLY A 1 101 ? 10.763 12.012 5.617 1.00 95.94 101 GLY A O 1
ATOM 776 N N . GLU A 1 102 ? 8.746 11.182 5.120 1.00 96.06 102 GLU A N 1
ATOM 777 C CA . GLU A 1 102 ? 9.203 9.799 4.976 1.00 96.06 102 GLU A CA 1
ATOM 778 C C . GLU A 1 102 ? 10.063 9.609 3.728 1.00 96.06 102 GLU A C 1
ATOM 780 O O . GLU A 1 102 ? 9.759 10.154 2.668 1.00 96.06 102 GLU A O 1
ATOM 785 N N . GLU A 1 103 ? 11.085 8.766 3.835 1.00 96.94 103 GLU A N 1
ATOM 786 C CA . GLU A 1 103 ? 11.830 8.253 2.692 1.00 96.94 103 GLU A CA 1
ATOM 787 C C . GLU A 1 103 ? 11.064 7.067 2.092 1.00 96.94 103 GLU A C 1
ATOM 789 O O . GLU A 1 103 ? 10.627 6.184 2.829 1.00 96.94 103 GLU A O 1
ATOM 794 N N . LEU A 1 104 ? 10.888 7.070 0.770 1.00 97.06 104 LEU A N 1
ATOM 795 C CA . LEU A 1 104 ? 10.077 6.145 -0.025 1.00 97.06 104 LEU A CA 1
ATOM 796 C C . LEU A 1 104 ? 10.889 5.620 -1.218 1.00 97.06 104 LEU A C 1
ATOM 798 O O . LEU A 1 104 ? 10.652 5.985 -2.373 1.00 97.06 104 LEU A O 1
ATOM 802 N N . LEU A 1 105 ? 11.890 4.783 -0.951 1.00 96.94 105 LEU A N 1
ATOM 803 C CA . LEU A 1 105 ? 12.790 4.274 -1.986 1.00 96.94 105 LEU A CA 1
ATOM 804 C C . LEU A 1 105 ? 12.214 3.012 -2.636 1.00 96.94 105 LEU A C 1
ATOM 806 O O . LEU A 1 105 ? 12.157 1.953 -2.015 1.00 96.94 105 LEU A O 1
ATOM 810 N N . THR A 1 106 ? 11.829 3.123 -3.907 1.00 96.88 106 THR A N 1
ATOM 811 C CA . THR A 1 106 ? 11.244 2.027 -4.694 1.00 96.88 106 THR A CA 1
ATOM 812 C C . THR A 1 106 ? 12.255 1.477 -5.694 1.00 96.88 106 THR A C 1
ATOM 814 O O . THR A 1 106 ? 12.843 2.242 -6.457 1.00 96.88 106 THR A O 1
ATOM 817 N N . LEU A 1 107 ? 12.445 0.156 -5.713 1.00 97.12 107 LEU A N 1
ATOM 818 C CA . LEU A 1 107 ? 13.367 -0.540 -6.613 1.00 97.12 107 LEU A CA 1
ATOM 819 C C . LEU A 1 107 ? 12.674 -1.752 -7.242 1.00 97.12 107 LEU A C 1
ATOM 821 O O . LEU A 1 107 ? 12.208 -2.636 -6.527 1.00 97.12 107 LEU A O 1
ATOM 825 N N . THR A 1 108 ? 12.626 -1.817 -8.571 1.00 97.12 108 THR A N 1
ATOM 826 C CA . THR A 1 108 ? 12.122 -2.996 -9.293 1.00 97.12 108 THR A CA 1
ATOM 827 C C . THR A 1 108 ? 13.286 -3.915 -9.635 1.00 97.12 108 THR A C 1
ATOM 829 O O . THR A 1 108 ? 14.145 -3.547 -10.433 1.00 97.12 108 THR A O 1
ATOM 832 N N . ASP A 1 109 ? 13.314 -5.106 -9.034 1.00 97.06 109 ASP A N 1
ATOM 833 C CA . ASP A 1 109 ? 14.418 -6.058 -9.215 1.00 97.06 109 ASP A CA 1
ATOM 834 C C . ASP A 1 109 ? 14.189 -7.000 -10.405 1.00 97.06 109 ASP A C 1
ATOM 836 O O . ASP A 1 109 ? 15.140 -7.545 -10.965 1.00 97.06 109 ASP A O 1
ATOM 840 N N . GLY A 1 110 ? 12.934 -7.214 -10.802 1.00 96.19 110 GLY A N 1
ATOM 841 C CA . GLY A 1 110 ? 12.606 -8.101 -11.910 1.00 96.19 110 GLY A CA 1
ATOM 842 C C . GLY A 1 110 ? 11.168 -7.957 -12.380 1.00 96.19 110 GLY A C 1
ATOM 843 O O . GLY A 1 110 ? 10.300 -7.498 -11.642 1.00 96.19 110 GLY A O 1
ATOM 844 N N . ARG A 1 111 ? 10.933 -8.385 -13.619 1.00 96.69 111 ARG A N 1
ATOM 845 C CA . ARG A 1 111 ? 9.621 -8.427 -14.263 1.00 96.69 111 ARG A CA 1
ATOM 846 C C . ARG A 1 111 ? 9.356 -9.844 -14.755 1.00 96.69 111 ARG A C 1
ATOM 848 O O . ARG A 1 111 ? 10.210 -10.454 -15.394 1.00 96.69 111 ARG A O 1
ATOM 855 N N . LEU A 1 112 ? 8.171 -10.356 -14.457 1.00 95.31 112 LEU A N 1
ATOM 856 C CA . LEU A 1 112 ? 7.604 -11.538 -15.082 1.00 95.31 112 LEU A CA 1
ATOM 857 C C . LEU A 1 112 ? 6.712 -11.076 -16.233 1.00 95.31 112 LEU A C 1
ATOM 859 O O . LEU A 1 112 ? 5.654 -10.495 -16.003 1.00 95.31 112 LEU A O 1
ATOM 863 N N . ASP A 1 113 ? 7.141 -11.336 -17.462 1.00 93.75 113 ASP A N 1
ATOM 864 C CA . ASP A 1 113 ? 6.335 -11.089 -18.656 1.00 93.75 113 ASP A CA 1
ATOM 865 C C . ASP A 1 113 ? 5.321 -12.224 -18.884 1.00 93.75 113 ASP A C 1
ATOM 867 O O . ASP A 1 113 ? 5.542 -13.371 -18.490 1.00 93.75 113 ASP A O 1
ATOM 871 N N . GLY A 1 114 ? 4.207 -11.932 -19.562 1.00 92.38 114 GLY A N 1
ATOM 872 C CA . GLY A 1 114 ? 3.228 -12.947 -19.956 1.00 92.38 114 GLY A CA 1
ATOM 873 C C . GLY A 1 114 ? 1.784 -12.460 -19.916 1.00 92.38 114 GLY A C 1
ATOM 874 O O . GLY A 1 114 ? 1.509 -11.270 -20.031 1.00 92.38 114 GLY A O 1
ATOM 875 N N . ILE A 1 115 ? 0.847 -13.402 -19.764 1.00 94.81 115 ILE A N 1
ATOM 876 C CA . ILE A 1 115 ? -0.599 -13.115 -19.686 1.00 94.81 115 ILE A CA 1
ATOM 877 C C . ILE A 1 115 ? -0.950 -12.368 -18.393 1.00 94.81 115 ILE A C 1
ATOM 879 O O . ILE A 1 115 ? -1.880 -11.564 -18.382 1.00 94.81 115 ILE A O 1
ATOM 883 N N . LEU A 1 116 ? -0.188 -12.607 -17.323 1.00 92.94 116 LEU A N 1
ATOM 884 C CA . LEU A 1 116 ? -0.270 -11.859 -16.075 1.00 92.94 116 LEU A CA 1
ATOM 885 C C . LEU A 1 116 ? 1.094 -11.209 -15.796 1.00 92.94 116 LEU A C 1
ATOM 887 O O . LEU A 1 116 ? 1.895 -11.792 -15.064 1.00 92.94 116 LEU A O 1
ATOM 891 N N . PRO A 1 117 ? 1.387 -10.053 -16.421 1.00 94.31 117 PRO A N 1
ATOM 892 C CA . PRO A 1 117 ? 2.615 -9.321 -16.161 1.00 94.31 117 PRO A CA 1
ATOM 893 C C . PRO A 1 117 ? 2.710 -8.929 -14.690 1.00 94.31 117 PRO A C 1
ATOM 895 O O . PRO A 1 117 ? 1.720 -8.498 -14.095 1.00 94.31 117 PRO A O 1
ATOM 898 N N . PHE A 1 118 ? 3.897 -9.063 -14.112 1.00 94.56 118 PHE A N 1
ATOM 899 C CA . PHE A 1 118 ? 4.116 -8.787 -12.699 1.00 94.56 118 PHE A CA 1
ATOM 900 C C . PHE A 1 118 ? 5.520 -8.235 -12.452 1.00 94.56 118 PHE A C 1
ATOM 902 O O . PHE A 1 118 ? 6.505 -8.864 -12.829 1.00 94.56 118 PHE A O 1
ATOM 909 N N . ASP A 1 119 ? 5.608 -7.091 -11.777 1.00 96.62 119 ASP A N 1
ATOM 910 C CA . ASP A 1 119 ? 6.876 -6.488 -11.371 1.00 96.62 119 ASP A CA 1
ATOM 911 C C . ASP A 1 119 ? 7.163 -6.827 -9.907 1.00 96.62 119 ASP A C 1
ATOM 913 O O . ASP A 1 119 ? 6.387 -6.503 -9.003 1.00 96.62 119 ASP A O 1
ATOM 917 N N . PHE A 1 120 ? 8.300 -7.482 -9.664 1.00 96.88 120 PHE A N 1
ATOM 918 C CA . PHE A 1 120 ? 8.808 -7.661 -8.315 1.00 96.88 120 PHE A CA 1
ATOM 919 C C . PHE A 1 120 ? 9.532 -6.387 -7.883 1.00 96.88 120 PHE A C 1
ATOM 921 O O . PHE A 1 120 ? 10.702 -6.159 -8.201 1.00 96.88 120 PHE A O 1
ATOM 928 N N . THR A 1 121 ? 8.803 -5.556 -7.149 1.00 97.31 121 THR A N 1
ATOM 929 C CA . THR A 1 121 ? 9.305 -4.300 -6.593 1.00 97.31 121 THR A CA 1
ATOM 930 C C . THR A 1 121 ? 9.490 -4.411 -5.088 1.00 97.31 121 THR A C 1
ATOM 932 O O . THR A 1 121 ? 8.611 -4.929 -4.396 1.00 97.31 121 THR A O 1
ATOM 935 N N . ARG A 1 122 ? 10.619 -3.903 -4.592 1.00 97.31 122 ARG A N 1
ATOM 936 C CA . ARG A 1 122 ? 10.885 -3.641 -3.177 1.00 97.31 122 ARG A CA 1
ATOM 937 C C . ARG A 1 122 ? 10.654 -2.169 -2.870 1.00 97.31 122 ARG A C 1
ATOM 939 O O . ARG A 1 122 ? 11.006 -1.306 -3.674 1.00 97.31 122 ARG A O 1
ATOM 946 N N . LEU A 1 123 ? 10.116 -1.890 -1.691 1.00 97.56 123 LEU A N 1
ATOM 947 C CA . LEU A 1 123 ? 9.959 -0.537 -1.172 1.00 97.56 123 LEU A CA 1
ATOM 948 C C . LEU A 1 123 ? 10.626 -0.446 0.193 1.00 97.56 123 LEU A C 1
ATOM 950 O O . LEU A 1 123 ? 10.332 -1.251 1.072 1.00 97.56 123 LEU A O 1
ATOM 954 N N . TYR A 1 124 ? 11.469 0.561 0.384 1.00 97.62 124 TYR A N 1
ATOM 955 C CA . TYR A 1 124 ? 11.876 1.000 1.709 1.00 97.62 124 TYR A CA 1
ATOM 956 C C . TYR A 1 124 ? 11.038 2.202 2.138 1.00 97.62 124 TYR A C 1
ATOM 958 O O . TYR A 1 124 ? 10.923 3.178 1.392 1.00 97.62 124 TYR A O 1
ATOM 966 N N . ARG A 1 125 ? 10.473 2.122 3.345 1.00 96.81 125 ARG A N 1
ATOM 967 C CA . ARG A 1 125 ? 9.716 3.199 3.989 1.00 96.81 125 ARG A CA 1
ATOM 968 C C . ARG A 1 125 ? 10.257 3.425 5.397 1.00 96.81 125 ARG A C 1
ATOM 970 O O . ARG A 1 125 ? 10.200 2.515 6.222 1.00 96.81 125 ARG A O 1
ATOM 977 N N . THR A 1 126 ? 10.710 4.637 5.717 1.00 97.62 126 THR A N 1
ATOM 978 C CA . THR A 1 126 ? 11.292 4.917 7.048 1.00 97.62 126 THR A CA 1
ATOM 979 C C . THR A 1 126 ? 10.315 4.739 8.206 1.00 97.62 126 THR A C 1
ATOM 981 O O . THR A 1 126 ? 10.730 4.292 9.270 1.00 97.62 126 THR A O 1
ATOM 984 N N . SER A 1 127 ? 9.021 5.020 8.036 1.00 96.81 127 SER A N 1
ATOM 985 C CA . SER A 1 127 ? 8.038 4.740 9.099 1.00 96.81 127 SER A CA 1
ATOM 986 C C . SER A 1 127 ? 7.845 3.244 9.360 1.00 96.81 127 SER A C 1
ATOM 988 O O . SER A 1 127 ? 7.372 2.864 10.421 1.00 96.81 127 SER A O 1
ATOM 990 N N . ALA A 1 128 ? 8.239 2.373 8.428 1.00 97.00 128 ALA A N 1
ATOM 991 C CA . ALA A 1 128 ? 8.168 0.927 8.592 1.00 97.00 128 ALA A CA 1
ATOM 992 C C . ALA A 1 128 ? 9.451 0.324 9.190 1.00 97.00 128 ALA A C 1
ATOM 994 O O . ALA A 1 128 ? 9.595 -0.894 9.175 1.00 97.00 128 ALA A O 1
ATOM 995 N N . VAL A 1 129 ? 10.389 1.130 9.707 1.00 97.00 129 VAL A N 1
ATOM 996 C CA . VAL A 1 129 ? 11.704 0.662 10.196 1.00 97.00 129 VAL A CA 1
ATOM 997 C C . VAL A 1 129 ? 11.624 -0.363 11.336 1.00 97.00 129 VAL A C 1
ATOM 999 O O . VAL A 1 129 ? 12.574 -1.098 11.562 1.00 97.00 129 VAL A O 1
ATOM 1002 N N . GLU A 1 130 ? 10.497 -0.466 12.036 1.00 96.25 130 GLU A N 1
ATOM 1003 C CA . GLU A 1 130 ? 10.280 -1.486 13.075 1.00 96.25 130 GLU A CA 1
ATOM 1004 C C . GLU A 1 130 ? 9.620 -2.769 12.541 1.00 96.25 130 GLU A C 1
ATOM 1006 O O . GLU A 1 130 ? 9.432 -3.733 13.280 1.00 96.25 130 GLU A O 1
ATOM 1011 N N . LEU A 1 131 ? 9.273 -2.803 11.252 1.00 94.81 131 LEU A N 1
ATOM 1012 C CA . LEU A 1 131 ? 8.577 -3.910 10.609 1.00 94.81 131 LEU A CA 1
ATOM 1013 C C . LEU A 1 131 ? 9.536 -4.693 9.713 1.00 94.81 131 LEU A C 1
ATOM 1015 O O . LEU A 1 131 ? 10.110 -4.140 8.775 1.00 94.81 131 LEU A O 1
ATOM 1019 N N . ASP A 1 132 ? 9.645 -5.997 9.960 1.00 95.19 132 ASP A N 1
ATOM 1020 C CA . ASP A 1 132 ? 10.314 -6.939 9.064 1.00 95.19 132 ASP A CA 1
ATOM 1021 C C . ASP A 1 132 ? 9.269 -7.710 8.249 1.00 95.19 132 ASP A C 1
ATOM 1023 O O . ASP A 1 132 ? 8.439 -8.437 8.799 1.00 95.19 132 ASP A O 1
ATOM 1027 N N . SER A 1 133 ? 9.299 -7.527 6.927 1.00 91.75 133 SER A N 1
ATOM 1028 C CA . SER A 1 133 ? 8.417 -8.219 5.976 1.00 91.75 133 SER A CA 1
ATOM 1029 C C . SER A 1 133 ? 9.168 -9.238 5.108 1.00 91.75 133 SER A C 1
ATOM 1031 O O . SER A 1 133 ? 8.744 -9.529 3.993 1.00 91.75 133 SER A O 1
ATOM 1033 N N . GLY A 1 134 ? 10.292 -9.777 5.599 1.00 92.94 134 GLY A N 1
ATOM 1034 C CA . GLY A 1 134 ? 11.054 -10.852 4.948 1.00 92.94 134 GLY A CA 1
ATOM 1035 C C . GLY A 1 134 ? 12.234 -10.384 4.094 1.00 92.94 134 GLY A C 1
ATOM 1036 O O . GLY A 1 134 ? 12.979 -11.214 3.575 1.00 92.94 134 GLY A O 1
ATOM 1037 N N . LEU A 1 135 ? 12.434 -9.070 3.968 1.00 94.88 135 LEU A N 1
ATOM 1038 C CA . LEU A 1 135 ? 13.581 -8.455 3.287 1.00 94.88 135 LEU A CA 1
ATOM 1039 C C . LEU A 1 135 ? 14.397 -7.549 4.221 1.00 94.88 135 LEU A C 1
ATOM 1041 O O . LEU A 1 135 ? 15.258 -6.799 3.759 1.00 94.88 135 LEU A O 1
ATOM 1045 N N . GLY A 1 136 ? 14.141 -7.643 5.529 1.00 96.94 136 GLY A N 1
ATOM 1046 C CA . GLY A 1 136 ? 14.719 -6.790 6.554 1.00 96.94 136 GLY A CA 1
ATOM 1047 C C . GLY A 1 136 ? 13.798 -5.643 6.964 1.00 96.94 136 GLY A C 1
ATOM 1048 O O . GLY A 1 136 ? 12.767 -5.365 6.351 1.00 96.94 136 GLY A O 1
ATOM 1049 N N . PHE A 1 137 ? 14.205 -4.968 8.033 1.00 97.25 137 PHE A N 1
ATOM 1050 C CA . PHE A 1 137 ? 13.472 -3.868 8.647 1.00 97.25 137 PHE A CA 1
ATOM 1051 C C . PHE A 1 137 ? 13.273 -2.680 7.698 1.00 97.25 137 PHE A C 1
ATOM 1053 O O . PHE A 1 137 ? 14.214 -2.241 7.034 1.00 97.25 137 PHE A O 1
ATOM 1060 N N . GLY A 1 138 ? 12.049 -2.153 7.635 1.00 96.81 138 GLY A N 1
ATOM 1061 C CA . GLY A 1 138 ? 11.691 -1.034 6.758 1.00 96.81 138 GLY A CA 1
ATOM 1062 C C . GLY A 1 138 ? 11.438 -1.414 5.302 1.00 96.81 138 GLY A C 1
ATOM 1063 O O . GLY A 1 138 ? 10.924 -0.582 4.553 1.00 96.81 138 GLY A O 1
ATOM 1064 N N . TRP A 1 139 ? 11.751 -2.650 4.901 1.00 97.81 139 TRP A N 1
ATOM 1065 C CA . TRP A 1 139 ? 11.560 -3.133 3.539 1.00 97.81 139 TRP A CA 1
ATOM 1066 C C . TRP A 1 139 ? 10.268 -3.941 3.394 1.00 97.81 139 TRP A C 1
ATOM 1068 O O . TRP A 1 139 ? 9.989 -4.858 4.166 1.00 97.81 139 TRP A O 1
ATOM 1078 N N . SER A 1 140 ? 9.506 -3.639 2.347 1.00 97.56 140 SER A N 1
ATOM 1079 C CA . SER A 1 140 ? 8.372 -4.424 1.856 1.00 97.56 140 SER A CA 1
ATOM 1080 C C . SER A 1 140 ? 8.565 -4.797 0.388 1.00 97.56 140 SER A C 1
ATOM 1082 O O . SER A 1 140 ? 9.534 -4.382 -0.257 1.00 97.56 140 SER A O 1
ATOM 1084 N N . HIS A 1 141 ? 7.660 -5.613 -0.152 1.00 97.25 141 HIS A N 1
ATOM 1085 C CA . HIS A 1 141 ? 7.693 -5.988 -1.560 1.00 97.25 141 HIS A CA 1
ATOM 1086 C C . HIS A 1 141 ? 6.294 -6.218 -2.129 1.00 97.25 141 HIS A C 1
ATOM 1088 O O . HIS A 1 141 ? 5.337 -6.455 -1.405 1.00 97.25 141 HIS A O 1
ATOM 1094 N N . SER A 1 142 ? 6.185 -6.220 -3.454 1.00 96.19 142 SER A N 1
ATOM 1095 C CA . SER A 1 142 ? 4.966 -6.492 -4.244 1.00 96.19 142 SER A CA 1
ATOM 1096 C C . SER A 1 142 ? 4.074 -7.658 -3.761 1.00 96.19 142 SER A C 1
ATOM 1098 O O . SER A 1 142 ? 2.863 -7.627 -3.977 1.00 96.19 142 SER A O 1
ATOM 1100 N N . LEU A 1 143 ? 4.640 -8.662 -3.077 1.00 95.19 143 LEU A N 1
ATOM 1101 C CA . LEU A 1 143 ? 3.933 -9.840 -2.541 1.00 95.19 143 LEU A CA 1
ATOM 1102 C C . LEU A 1 143 ? 3.747 -9.824 -1.010 1.00 95.19 143 LEU A C 1
ATOM 1104 O O . LEU A 1 143 ? 3.253 -10.801 -0.459 1.00 95.19 143 LEU A O 1
ATOM 1108 N N . SER A 1 144 ? 4.129 -8.754 -0.308 1.00 95.25 144 SER A N 1
ATOM 1109 C CA . SER A 1 144 ? 4.073 -8.665 1.162 1.00 95.25 144 SER A CA 1
ATOM 1110 C C . SER A 1 144 ? 2.730 -8.158 1.707 1.00 95.25 144 SER A C 1
ATOM 1112 O O . SER A 1 144 ? 2.645 -7.753 2.869 1.00 95.25 144 SER A O 1
ATOM 1114 N N . GLN A 1 145 ? 1.687 -8.136 0.871 1.00 95.06 145 GLN A N 1
ATOM 1115 C CA . GLN A 1 145 ? 0.342 -7.744 1.289 1.00 95.06 145 GLN A CA 1
ATOM 1116 C C . GLN A 1 145 ? -0.214 -8.760 2.286 1.00 95.06 145 GLN A C 1
ATOM 1118 O O . GLN A 1 145 ? -0.049 -9.968 2.111 1.00 95.06 145 GLN A O 1
ATOM 1123 N N . ARG A 1 146 ? -0.905 -8.285 3.320 1.00 94.88 146 ARG A N 1
ATOM 1124 C CA . ARG A 1 146 ? -1.438 -9.143 4.383 1.00 94.88 146 ARG A CA 1
ATOM 1125 C C . ARG A 1 146 ? -2.667 -8.534 5.043 1.00 94.88 146 ARG A C 1
ATOM 1127 O O . ARG A 1 146 ? -2.963 -7.351 4.886 1.00 94.88 146 ARG A O 1
ATOM 1134 N N . LEU A 1 147 ? -3.374 -9.367 5.795 1.00 95.31 147 LEU A N 1
ATOM 1135 C CA . LEU A 1 147 ? -4.477 -8.957 6.654 1.00 95.31 147 LEU A CA 1
ATOM 1136 C C . LEU A 1 147 ? -4.070 -9.193 8.105 1.00 95.31 147 LEU A C 1
ATOM 1138 O O . LEU A 1 147 ? -3.622 -10.283 8.458 1.00 95.31 147 LEU A O 1
ATOM 1142 N N . GLU A 1 148 ? -4.244 -8.177 8.937 1.00 94.12 148 GLU A N 1
ATOM 1143 C CA . GLU A 1 148 ? -4.029 -8.238 10.379 1.00 94.12 148 GLU A CA 1
ATOM 1144 C C . GLU A 1 148 ? -5.387 -8.132 11.082 1.00 94.12 148 GLU A C 1
ATOM 1146 O O . GLU A 1 148 ? -6.244 -7.341 10.688 1.00 94.12 148 GLU A O 1
ATOM 1151 N N . LEU A 1 149 ? -5.612 -8.951 12.110 1.00 92.69 149 LEU A N 1
ATOM 1152 C CA . LEU A 1 149 ? -6.817 -8.868 12.935 1.00 92.69 149 LEU A CA 1
ATOM 1153 C C . LEU A 1 149 ? -6.516 -8.018 14.166 1.00 92.69 149 LEU A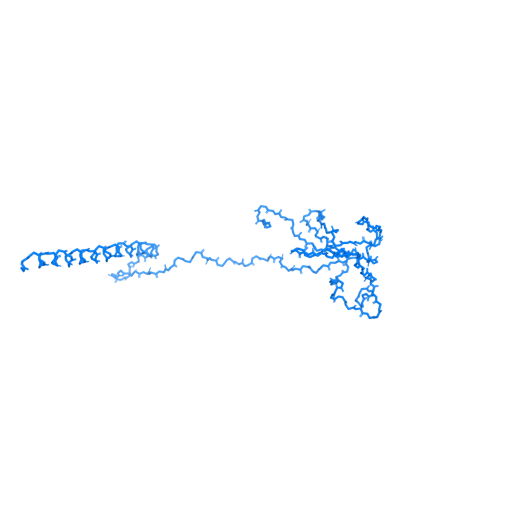 C 1
ATOM 1155 O O . LEU A 1 149 ? -5.631 -8.372 14.943 1.00 92.69 149 LEU A O 1
ATOM 1159 N N . ASP A 1 150 ? -7.280 -6.945 14.355 1.00 90.00 150 ASP A N 1
ATOM 1160 C CA . ASP A 1 150 ? -7.164 -6.050 15.506 1.00 90.00 150 ASP A CA 1
ATOM 1161 C C . ASP A 1 150 ? -8.551 -5.806 16.118 1.00 90.00 150 ASP A C 1
ATOM 1163 O O . ASP A 1 150 ? -9.357 -5.016 15.621 1.00 90.00 150 ASP A O 1
ATOM 1167 N N . GLY A 1 151 ? -8.870 -6.569 17.167 1.00 88.50 151 GLY A N 1
ATOM 1168 C CA . GLY A 1 151 ? -10.186 -6.559 17.811 1.00 88.50 151 GLY A CA 1
ATOM 1169 C C . GLY A 1 151 ? -11.339 -6.833 16.831 1.00 88.50 151 GLY A C 1
ATOM 1170 O O . GLY A 1 151 ? -11.447 -7.917 16.245 1.00 88.50 151 GLY A O 1
ATOM 1171 N N . GLU A 1 152 ? -12.200 -5.827 16.665 1.00 86.06 152 GLU A N 1
ATOM 1172 C CA . GLU A 1 152 ? -13.369 -5.832 15.769 1.00 86.06 152 GLU A CA 1
ATOM 1173 C C . GLU A 1 152 ? -13.069 -5.265 14.369 1.00 86.06 152 GLU A C 1
ATOM 1175 O O . GLU A 1 152 ? -13.983 -4.969 13.594 1.00 86.06 152 GLU A O 1
ATOM 1180 N N . GLN A 1 153 ? -11.790 -5.113 14.020 1.00 88.94 153 GLN A N 1
ATOM 1181 C CA . GLN A 1 153 ? -11.345 -4.623 12.720 1.00 88.94 153 GLN A CA 1
ATOM 1182 C C . GLN A 1 153 ? -10.422 -5.626 12.026 1.00 88.94 153 GLN A C 1
ATOM 1184 O O . GLN A 1 153 ? -9.709 -6.416 12.652 1.00 88.94 153 GLN A O 1
ATOM 1189 N N . VAL A 1 154 ? -10.441 -5.573 10.698 1.00 92.75 154 VAL A N 1
ATOM 1190 C CA . VAL A 1 154 ? -9.465 -6.224 9.827 1.00 92.75 154 VAL A CA 1
ATOM 1191 C C . VAL A 1 154 ? -8.639 -5.119 9.191 1.00 92.75 154 VAL A C 1
ATOM 1193 O O . VAL A 1 154 ? -9.173 -4.283 8.470 1.00 92.75 154 VAL A O 1
ATOM 1196 N N . ILE A 1 155 ? -7.340 -5.094 9.451 1.00 94.44 155 ILE A N 1
ATOM 1197 C CA . ILE A 1 155 ? -6.428 -4.123 8.857 1.00 94.44 155 ILE A CA 1
ATOM 1198 C C . ILE A 1 155 ? -5.822 -4.763 7.615 1.00 94.44 155 ILE A C 1
ATOM 1200 O O . ILE A 1 155 ? -5.085 -5.745 7.705 1.00 94.44 155 ILE A O 1
ATOM 1204 N N . TRP A 1 156 ? -6.119 -4.205 6.447 1.00 95.94 156 TRP A N 1
ATOM 1205 C CA . TRP A 1 156 ? -5.373 -4.528 5.240 1.00 95.94 156 TRP A CA 1
ATOM 1206 C C . TRP A 1 156 ? -4.071 -3.748 5.239 1.00 95.94 156 TRP A C 1
ATOM 1208 O O . TRP A 1 156 ? -4.082 -2.518 5.314 1.00 95.94 156 TRP A O 1
ATOM 1218 N N . VAL A 1 157 ? -2.960 -4.473 5.177 1.00 96.25 157 VAL A N 1
ATOM 1219 C CA . VAL A 1 157 ? -1.642 -3.891 4.966 1.00 96.25 157 VAL A CA 1
ATOM 1220 C C . VAL A 1 157 ? -1.218 -4.205 3.544 1.00 96.25 157 VAL A C 1
ATOM 1222 O O . VAL A 1 157 ? -1.081 -5.374 3.171 1.00 96.25 157 VAL A O 1
ATOM 1225 N N . ASP A 1 158 ? -1.052 -3.163 2.740 1.00 96.12 158 ASP A N 1
ATOM 1226 C CA . ASP A 1 158 ? -0.643 -3.314 1.351 1.00 96.12 158 ASP A CA 1
ATOM 1227 C C . ASP A 1 158 ? 0.879 -3.505 1.205 1.00 96.12 158 ASP A C 1
ATOM 1229 O O . ASP A 1 158 ? 1.639 -3.566 2.174 1.00 96.12 158 ASP A O 1
ATOM 1233 N N . HIS A 1 159 ? 1.334 -3.625 -0.041 1.00 95.62 159 HIS A N 1
ATOM 1234 C CA . HIS A 1 159 ? 2.734 -3.877 -0.379 1.00 95.62 159 HIS A CA 1
ATOM 1235 C C . HIS A 1 159 ? 3.642 -2.664 -0.115 1.00 95.62 159 HIS A C 1
ATOM 1237 O O . HIS A 1 159 ? 4.863 -2.797 -0.161 1.00 95.62 159 HIS A O 1
ATOM 1243 N N . GLU A 1 160 ? 3.064 -1.498 0.188 1.00 96.12 160 GLU A N 1
ATOM 1244 C CA . GLU A 1 160 ? 3.773 -0.277 0.566 1.00 96.12 160 GLU A CA 1
ATOM 1245 C C . GLU A 1 160 ? 3.783 -0.044 2.092 1.00 96.12 160 GLU A C 1
ATOM 1247 O O . GLU A 1 160 ? 4.175 1.032 2.559 1.00 96.12 160 GLU A O 1
ATOM 1252 N N . ASN A 1 161 ? 3.336 -1.042 2.872 1.00 96.00 161 ASN A N 1
ATOM 1253 C CA . ASN A 1 161 ? 3.107 -0.975 4.318 1.00 96.00 161 ASN A CA 1
ATOM 1254 C C . ASN A 1 161 ? 2.077 0.089 4.747 1.00 96.00 161 ASN A C 1
ATOM 1256 O O . ASN A 1 161 ? 2.085 0.540 5.896 1.00 96.00 161 ASN A O 1
ATOM 1260 N N . ARG A 1 162 ? 1.154 0.475 3.858 1.00 96.31 162 ARG A N 1
ATOM 1261 C CA . ARG A 1 162 ? 0.016 1.325 4.225 1.00 96.31 162 ARG A CA 1
ATOM 1262 C C . ARG A 1 162 ? -1.091 0.467 4.817 1.00 96.31 162 ARG A C 1
ATOM 1264 O O . ARG A 1 162 ? -1.345 -0.644 4.362 1.00 96.31 162 ARG A O 1
ATOM 1271 N N . ARG A 1 163 ? -1.751 0.998 5.840 1.00 95.81 163 ARG A N 1
ATOM 1272 C CA . ARG A 1 163 ? -2.739 0.310 6.669 1.00 95.81 163 ARG A CA 1
ATOM 1273 C C . ARG A 1 163 ? -4.115 0.908 6.416 1.00 95.81 163 ARG A C 1
ATOM 1275 O O . ARG A 1 163 ? -4.336 2.090 6.686 1.00 95.81 163 ARG A O 1
ATOM 1282 N N . THR A 1 164 ? -5.038 0.094 5.919 1.00 95.06 164 THR A N 1
ATOM 1283 C CA . THR A 1 164 ? -6.438 0.465 5.696 1.00 95.06 164 THR A CA 1
ATOM 1284 C C . THR A 1 164 ? -7.330 -0.399 6.586 1.00 95.06 164 THR A C 1
ATOM 1286 O O . THR A 1 164 ? -7.395 -1.614 6.380 1.00 95.06 164 THR A O 1
ATOM 1289 N N . PRO A 1 165 ? -7.998 0.186 7.594 1.00 92.31 165 PRO A N 1
ATOM 1290 C CA . PRO A 1 165 ? -8.901 -0.556 8.458 1.00 92.31 165 PRO A CA 1
ATOM 1291 C C . PRO A 1 165 ? -10.230 -0.835 7.748 1.00 92.31 165 PRO A C 1
ATOM 1293 O O . PRO A 1 165 ? -10.821 0.041 7.118 1.00 92.31 165 PRO A O 1
ATOM 1296 N N . PHE A 1 166 ? -10.716 -2.059 7.904 1.00 88.75 166 PHE A N 1
ATOM 1297 C CA . PHE A 1 166 ? -12.034 -2.509 7.483 1.00 88.75 166 PHE A CA 1
ATOM 1298 C C . PHE A 1 166 ? -12.811 -3.036 8.693 1.00 88.75 166 PHE A C 1
ATOM 1300 O O . PHE A 1 166 ? -12.214 -3.609 9.612 1.00 88.75 166 PHE A O 1
ATOM 1307 N N . PRO A 1 167 ? -14.147 -2.892 8.708 1.00 86.69 167 PRO A N 1
ATOM 1308 C CA . PRO A 1 167 ? -14.964 -3.528 9.731 1.00 86.69 167 PRO A CA 1
ATOM 1309 C C . PRO A 1 167 ? -14.840 -5.050 9.627 1.00 86.69 167 PRO A C 1
ATOM 1311 O O . PRO A 1 167 ? -14.791 -5.609 8.528 1.00 86.69 167 PRO A O 1
ATOM 1314 N N . ARG A 1 168 ? -14.824 -5.740 10.771 1.00 84.94 168 ARG A N 1
ATOM 1315 C CA . ARG A 1 168 ? -14.811 -7.202 10.782 1.00 84.94 168 ARG A CA 1
ATOM 1316 C C . ARG A 1 168 ? -16.079 -7.758 10.115 1.00 84.94 168 ARG A C 1
ATOM 1318 O O . ARG A 1 168 ? -17.182 -7.317 10.450 1.00 84.94 168 ARG A O 1
ATOM 1325 N N . PRO A 1 169 ? -15.955 -8.736 9.198 1.00 83.56 169 PRO A N 1
ATOM 1326 C CA . PRO A 1 169 ? -17.118 -9.356 8.576 1.00 83.56 169 PRO A CA 1
ATOM 1327 C C . PRO A 1 169 ? -18.002 -10.030 9.630 1.00 83.56 169 PRO A C 1
ATOM 1329 O O . PRO A 1 169 ? -17.510 -10.753 10.498 1.00 83.56 169 PRO A O 1
ATOM 1332 N N . THR A 1 170 ? -19.315 -9.824 9.540 1.00 81.38 170 THR A N 1
ATOM 1333 C CA . THR A 1 170 ? -20.305 -10.460 10.425 1.00 81.38 170 THR A CA 1
ATOM 1334 C C . THR A 1 170 ? -21.410 -11.112 9.604 1.00 81.38 170 THR A C 1
ATOM 1336 O O . THR A 1 170 ? -21.574 -10.820 8.424 1.00 81.38 170 THR A O 1
ATOM 1339 N N . ALA A 1 171 ? -22.232 -11.967 10.218 1.00 81.81 171 ALA A N 1
ATOM 1340 C CA . ALA A 1 171 ? -23.382 -12.554 9.523 1.00 81.81 171 ALA A CA 1
ATOM 1341 C C . ALA A 1 171 ? -24.387 -11.495 9.017 1.00 81.81 171 ALA A C 1
ATOM 1343 O O . ALA A 1 171 ? -25.047 -11.712 8.005 1.00 81.81 171 ALA A O 1
ATOM 1344 N N . ALA A 1 172 ? -24.496 -10.351 9.706 1.00 76.12 172 ALA A N 1
ATOM 1345 C CA . ALA A 1 172 ? -25.348 -9.232 9.298 1.00 76.12 172 ALA A CA 1
ATOM 1346 C C . ALA A 1 172 ? -24.700 -8.340 8.221 1.00 76.12 172 ALA A C 1
ATOM 1348 O O . ALA A 1 172 ? -25.415 -7.673 7.475 1.00 76.12 172 ALA A O 1
ATOM 1349 N N . ARG A 1 173 ? -23.363 -8.338 8.135 1.00 70.81 173 ARG A N 1
ATOM 1350 C CA . ARG A 1 173 ? -22.567 -7.600 7.145 1.00 70.81 173 ARG A CA 1
ATOM 1351 C C . ARG A 1 173 ? -21.482 -8.526 6.567 1.00 70.81 173 ARG A C 1
ATOM 1353 O O . ARG A 1 173 ? -20.324 -8.431 6.989 1.00 70.81 173 ARG A O 1
ATOM 1360 N N . PRO A 1 174 ? -21.860 -9.468 5.680 1.00 69.19 174 PRO A N 1
ATOM 1361 C CA . PRO A 1 174 ? -20.893 -10.291 4.966 1.00 69.19 174 PRO A CA 1
ATOM 1362 C C . PRO A 1 174 ? -20.079 -9.422 3.998 1.00 69.19 174 PRO A C 1
ATOM 1364 O O . PRO A 1 174 ? -20.551 -8.371 3.559 1.00 69.19 174 PRO A O 1
ATOM 1367 N N . VAL A 1 175 ? -18.854 -9.864 3.712 1.00 60.72 175 VAL A N 1
ATOM 1368 C CA . VAL A 1 175 ? -17.987 -9.299 2.663 1.00 60.72 175 VAL A CA 1
ATOM 1369 C C . VAL A 1 175 ? -18.478 -9.652 1.269 1.00 60.72 175 VAL A C 1
ATOM 1371 O O . VAL A 1 175 ? -19.029 -10.765 1.107 1.00 60.72 175 VAL A O 1
#